Protein AF-A0A9E6RB33-F1 (afdb_monomer)

Sequence (161 aa):
MAAAIRRPCGAGKALCLTLNLHSVYIVCSLVEGAMSKYDPLGSFLRMQPASHVPMTFSDIEQIIGFSLPAVAKSARAWWSNNPSNNVMTKVWTAAGFRSEQVDMAGEKLVFRRQISDAPTPPSPAAGRPHPLFGCLKGTTTVAAGVDVATPADADWGQAAQ

pLDDT: mean 73.11, std 20.59, range [28.48, 94.88]

Radius of gyration: 29.13 Å; Cα contacts (8 Å, |Δi|>4): 117; chains: 1; bounding box: 39×56×96 Å

Mean predicted aligned error: 17.96 Å

Nearest PDB structures (foldseek):
  7nqa-assembly2_B  TM=4.255E-01  e=5.329E+00  Xenopus tropicalis

Solvent-accessible surface area (backbone atoms only — not comparable to full-atom values): 10851 Å² total; per-residue (Å²): 133,88,87,82,90,85,87,81,90,81,86,85,89,78,92,73,95,69,93,60,78,70,71,67,65,75,76,76,78,84,77,93,66,82,90,47,80,49,43,51,48,18,58,54,56,55,71,48,88,58,58,60,50,77,44,40,58,64,58,52,23,62,55,44,72,49,82,72,58,69,60,64,64,72,34,75,73,64,63,38,86,46,66,86,77,41,78,64,38,46,32,40,46,76,39,42,29,39,66,75,49,77,40,69,88,78,40,33,36,28,36,32,49,57,85,65,80,60,80,74,71,75,75,67,79,88,51,79,78,56,91,67,70,62,73,64,69,77,76,72,80,80,65,95,86,68,65,86,84,57,72,93,58,96,62,92,78,71,92,79,131

Structure (mmCIF, N/CA/C/O backbone):
data_AF-A0A9E6RB33-F1
#
_entry.id   AF-A0A9E6RB33-F1
#
loop_
_atom_site.group_PDB
_atom_site.id
_atom_site.type_symbol
_atom_site.label_atom_id
_atom_site.label_alt_id
_atom_site.label_comp_id
_atom_site.label_asym_id
_atom_site.label_entity_id
_atom_site.label_seq_id
_atom_site.pdbx_PDB_ins_code
_atom_site.Cartn_x
_atom_site.Cartn_y
_atom_site.Cartn_z
_atom_site.occupancy
_atom_site.B_iso_or_equiv
_atom_site.auth_seq_id
_atom_site.auth_comp_id
_atom_site.auth_asym_id
_atom_site.auth_atom_id
_atom_site.pdbx_PDB_model_num
ATOM 1 N N . MET A 1 1 ? 12.284 -29.729 42.557 1.00 35.66 1 MET A N 1
ATOM 2 C CA . MET A 1 1 ? 11.675 -31.076 42.665 1.00 35.66 1 MET A CA 1
ATOM 3 C C . MET A 1 1 ? 10.201 -30.832 42.995 1.00 35.66 1 MET A C 1
ATOM 5 O O . MET A 1 1 ? 9.958 -30.161 43.982 1.00 35.66 1 MET A O 1
ATOM 9 N N . ALA A 1 2 ? 9.250 -30.962 42.059 1.00 31.48 2 ALA A N 1
ATOM 10 C CA . ALA A 1 2 ? 8.583 -32.216 41.644 1.00 31.48 2 ALA A CA 1
ATOM 11 C C . ALA A 1 2 ? 7.928 -32.948 42.844 1.00 31.48 2 ALA A C 1
ATOM 13 O O . ALA A 1 2 ? 8.641 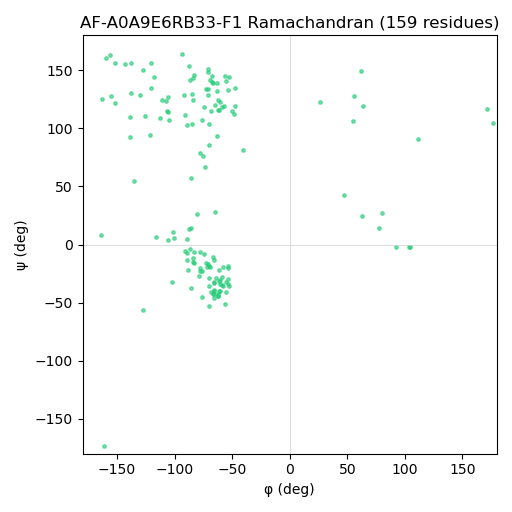-33.197 43.805 1.00 31.48 2 ALA A O 1
ATOM 14 N N . ALA A 1 3 ? 6.649 -33.357 42.885 1.00 33.03 3 ALA A N 1
ATOM 15 C CA . ALA A 1 3 ? 5.459 -33.187 42.015 1.00 33.03 3 ALA A CA 1
ATOM 16 C C . ALA A 1 3 ? 4.182 -33.523 42.876 1.00 33.03 3 ALA A C 1
ATOM 18 O O . ALA A 1 3 ? 4.345 -33.719 44.075 1.00 33.03 3 ALA A O 1
ATOM 19 N N . ALA A 1 4 ? 2.904 -33.624 42.456 1.00 34.38 4 ALA A N 1
ATOM 20 C CA . ALA A 1 4 ? 2.190 -33.526 41.170 1.00 34.38 4 ALA A CA 1
ATOM 21 C C . ALA A 1 4 ? 0.666 -33.239 41.380 1.00 34.38 4 ALA A C 1
ATOM 23 O O . ALA A 1 4 ? 0.119 -33.536 42.435 1.00 34.38 4 ALA A O 1
ATOM 24 N N . ILE A 1 5 ? -0.011 -32.735 40.333 1.00 40.88 5 ILE A N 1
ATOM 25 C CA . ILE A 1 5 ? -1.413 -32.977 39.887 1.00 40.88 5 ILE A CA 1
ATOM 26 C C . ILE A 1 5 ? -2.484 -33.416 40.924 1.00 40.88 5 ILE A C 1
ATOM 28 O O . ILE A 1 5 ? -2.472 -34.557 41.381 1.00 40.88 5 ILE A O 1
ATOM 32 N N . ARG A 1 6 ? -3.577 -32.633 41.043 1.00 35.06 6 ARG A N 1
ATOM 33 C CA . ARG A 1 6 ? -4.972 -33.153 41.009 1.00 35.06 6 ARG A CA 1
ATOM 34 C C . ARG A 1 6 ? -6.017 -32.058 40.743 1.00 35.06 6 ARG A C 1
ATOM 36 O O . ARG A 1 6 ? -6.098 -31.076 41.467 1.00 35.06 6 ARG A O 1
ATOM 43 N N . ARG A 1 7 ? -6.851 -32.265 39.714 1.00 43.81 7 ARG A N 1
ATOM 44 C CA . ARG A 1 7 ? -8.140 -31.571 39.530 1.00 43.81 7 ARG A CA 1
ATOM 45 C C . ARG A 1 7 ? -9.242 -32.342 40.268 1.00 43.81 7 ARG A C 1
ATOM 47 O O . ARG A 1 7 ? -9.172 -33.571 40.305 1.00 43.81 7 ARG A O 1
ATOM 54 N N . PRO A 1 8 ? -10.313 -31.658 40.686 1.00 39.91 8 PRO A N 1
ATOM 55 C CA . PRO A 1 8 ? -11.656 -32.220 40.604 1.00 39.91 8 PRO A CA 1
ATOM 56 C C . PRO A 1 8 ? -12.579 -31.348 39.735 1.00 39.91 8 PRO A C 1
ATOM 58 O O . PRO A 1 8 ? -12.616 -30.127 39.866 1.00 39.91 8 PRO A O 1
ATOM 61 N N . CYS A 1 9 ? -13.343 -31.988 38.849 1.00 35.81 9 CYS A N 1
ATOM 62 C CA . CYS A 1 9 ? -14.510 -31.379 38.208 1.00 35.81 9 CYS A CA 1
ATOM 63 C C . CYS A 1 9 ? -15.725 -31.510 39.140 1.00 35.81 9 CYS A C 1
ATOM 65 O O . CYS A 1 9 ? -15.877 -32.553 39.774 1.00 35.81 9 CYS A O 1
ATOM 67 N N . GLY A 1 10 ? -16.637 -30.533 39.156 1.00 32.91 10 GLY A N 1
ATOM 68 C CA . GLY A 1 10 ? -17.930 -30.723 39.819 1.00 32.91 10 GLY A CA 1
ATOM 69 C C . GLY A 1 10 ? -18.806 -29.476 39.946 1.00 32.91 10 GLY A C 1
ATOM 70 O O . GLY A 1 10 ? -18.470 -28.569 40.689 1.00 32.91 10 GLY A O 1
ATOM 71 N N . ALA A 1 11 ? -19.970 -29.527 39.289 1.00 35.47 11 ALA A N 1
ATOM 72 C CA . ALA A 1 11 ? -21.206 -28.791 39.584 1.00 35.47 11 ALA A CA 1
ATOM 73 C C . ALA A 1 11 ? -21.249 -27.242 39.496 1.00 35.47 11 ALA A C 1
ATOM 75 O O . ALA A 1 11 ? -20.753 -26.522 40.351 1.00 35.47 11 ALA A O 1
ATOM 76 N N . GLY A 1 12 ? -22.121 -26.757 38.601 1.00 36.47 12 GLY A N 1
ATOM 77 C CA . GLY A 1 12 ? -23.286 -26.006 39.093 1.00 36.47 12 GLY A CA 1
ATOM 78 C C . GLY A 1 12 ? -23.386 -24.499 38.817 1.00 36.47 12 GLY A C 1
ATOM 79 O O . GLY A 1 12 ? -23.097 -23.696 39.686 1.00 36.47 12 GLY A O 1
ATOM 80 N N . LYS A 1 13 ? -24.019 -24.160 37.684 1.00 41.25 13 LYS A N 1
ATOM 81 C CA . LYS A 1 13 ? -24.938 -23.011 37.496 1.00 41.25 13 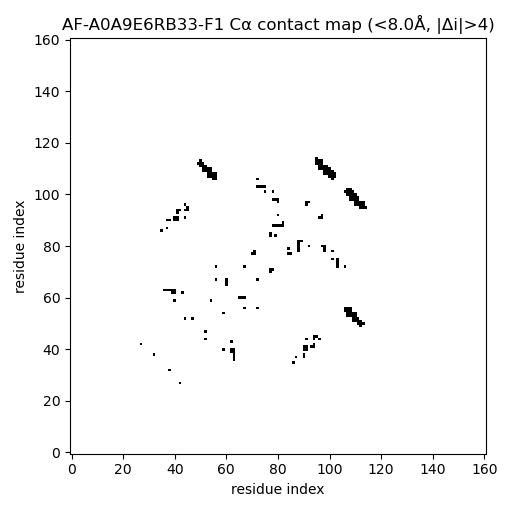LYS A CA 1
ATOM 82 C C . LYS A 1 13 ? -24.447 -21.589 37.849 1.00 41.25 13 LYS A C 1
ATOM 84 O O . LYS A 1 13 ? -24.580 -21.144 38.982 1.00 41.25 13 LYS A O 1
ATOM 89 N N . ALA A 1 14 ? -24.170 -20.793 36.815 1.00 34.22 14 ALA A N 1
ATOM 90 C CA . ALA A 1 14 ? -24.561 -19.378 36.778 1.00 34.22 14 ALA A CA 1
ATOM 91 C C . ALA A 1 14 ? -24.682 -18.895 35.323 1.00 34.22 14 ALA A C 1
ATOM 93 O O . ALA A 1 14 ? -23.736 -19.035 34.550 1.00 34.22 14 ALA A O 1
ATOM 94 N N . LEU A 1 15 ? -25.817 -18.289 34.952 1.00 45.91 15 LEU A N 1
ATOM 95 C CA . LEU A 1 15 ? -25.799 -17.307 33.866 1.00 45.91 15 LEU A CA 1
ATOM 96 C C . LEU A 1 15 ? -25.095 -16.061 34.405 1.00 45.91 15 LEU A C 1
ATOM 98 O O . LEU A 1 15 ? -25.508 -15.532 35.433 1.00 45.91 15 LEU A O 1
ATOM 102 N N . CYS A 1 16 ? -24.095 -15.555 33.691 1.00 28.48 16 CYS A N 1
ATOM 103 C CA . CYS A 1 16 ? -23.676 -14.167 33.837 1.00 28.48 16 CYS A CA 1
ATOM 104 C C . CYS A 1 16 ? -23.079 -13.682 32.515 1.00 28.48 16 CYS A C 1
ATOM 106 O O . CYS A 1 16 ? -22.124 -14.272 32.009 1.00 28.48 16 CYS A O 1
ATOM 108 N N . LEU A 1 17 ? -23.654 -12.622 31.939 1.00 46.44 17 LEU A N 1
ATOM 109 C CA . LEU A 1 17 ? -23.074 -11.969 30.772 1.00 46.44 17 LEU A CA 1
ATOM 110 C C . LEU A 1 17 ? -21.733 -11.347 31.167 1.00 46.44 17 LEU A C 1
ATOM 112 O O . LEU A 1 17 ? -21.692 -10.416 31.964 1.00 46.44 17 LEU A O 1
ATOM 116 N N . THR A 1 18 ? -20.654 -11.774 30.524 1.00 40.44 18 THR A N 1
ATOM 117 C CA . THR A 1 18 ? -19.494 -10.908 30.290 1.00 40.44 18 THR A CA 1
ATOM 118 C C . THR A 1 18 ? -18.991 -11.149 28.875 1.00 40.44 18 THR A C 1
ATOM 120 O O . THR A 1 18 ? -18.448 -12.207 28.560 1.00 40.44 18 THR A O 1
ATOM 123 N N . LEU A 1 19 ? -19.191 -10.153 28.008 1.00 50.94 19 LEU A N 1
ATOM 124 C CA . LEU A 1 19 ? -18.567 -10.074 26.688 1.00 50.94 19 LEU A CA 1
ATOM 125 C C . LEU A 1 19 ? -17.053 -9.968 26.890 1.00 50.94 19 LEU A C 1
ATOM 127 O O . LEU A 1 19 ? -16.512 -8.892 27.137 1.00 50.94 19 LEU A O 1
ATOM 131 N N . ASN A 1 20 ? -16.377 -11.113 26.874 1.00 40.91 20 ASN A N 1
ATOM 132 C CA . ASN A 1 20 ? -14.978 -11.199 27.252 1.00 40.91 20 ASN A CA 1
ATOM 133 C C . ASN A 1 20 ? -14.094 -10.961 26.017 1.00 40.91 20 ASN A C 1
ATOM 135 O O . ASN A 1 20 ? -13.939 -11.848 25.174 1.00 40.91 20 ASN A O 1
ATOM 139 N N . LEU A 1 21 ? -13.518 -9.755 25.917 1.00 49.94 21 LEU A N 1
ATOM 140 C CA . LEU A 1 21 ? -12.685 -9.293 24.790 1.00 49.94 21 LEU A CA 1
ATOM 141 C C . LEU A 1 21 ? -11.512 -10.235 24.444 1.00 49.94 21 LEU A C 1
ATOM 143 O O . LEU A 1 21 ? -10.990 -10.191 23.332 1.00 49.94 21 LEU A O 1
ATOM 147 N N . HIS A 1 22 ? -11.125 -11.126 25.356 1.00 44.69 22 HIS A N 1
ATOM 148 C CA . HIS A 1 22 ? -10.070 -12.114 25.142 1.00 44.69 22 HIS A CA 1
ATOM 149 C C . HIS A 1 22 ? -10.434 -13.221 24.135 1.00 44.69 22 HIS A C 1
ATOM 151 O O . HIS A 1 22 ? -9.531 -13.845 23.583 1.00 44.69 22 HIS A O 1
ATOM 157 N N . SER A 1 23 ? -11.718 -13.460 23.834 1.00 42.78 23 SER A N 1
ATOM 158 C CA . SER A 1 23 ? -12.099 -14.545 22.909 1.00 42.78 23 SER A CA 1
ATOM 159 C C . SER A 1 23 ? -11.776 -14.253 21.436 1.00 42.78 23 SER A C 1
ATOM 161 O O . SER A 1 23 ? -11.756 -15.182 20.631 1.00 42.78 23 SER A O 1
ATOM 163 N N . VAL A 1 24 ? -11.509 -12.993 21.074 1.00 45.19 24 VAL A N 1
ATOM 164 C CA . VAL A 1 24 ? -11.131 -12.602 19.701 1.00 45.19 24 VAL A CA 1
ATOM 165 C C . VAL A 1 24 ? -9.654 -12.920 19.416 1.00 45.19 24 VAL A C 1
ATOM 167 O O . VAL A 1 24 ? -9.291 -13.216 18.281 1.00 45.19 24 VAL A O 1
ATOM 170 N N . TYR A 1 25 ? -8.802 -12.952 20.447 1.00 46.09 25 TYR A N 1
ATOM 171 C CA . TYR A 1 25 ? -7.354 -13.151 20.295 1.00 46.09 25 TYR A CA 1
ATOM 172 C C . TYR A 1 25 ? -6.940 -14.567 19.856 1.00 46.09 25 TYR A C 1
ATOM 174 O O . TYR A 1 25 ? -5.834 -14.745 19.353 1.00 46.09 25 TYR A O 1
ATOM 182 N N . ILE A 1 26 ? -7.807 -15.575 20.006 1.00 43.53 26 ILE A N 1
ATOM 183 C CA . ILE A 1 26 ? -7.457 -16.990 19.770 1.00 43.53 26 ILE A CA 1
ATOM 184 C C . ILE A 1 26 ? -7.571 -17.406 18.287 1.00 43.53 26 ILE A C 1
ATOM 186 O O . ILE A 1 26 ? -6.999 -18.415 17.885 1.00 43.53 26 ILE A O 1
ATOM 190 N N . VAL A 1 27 ? -8.228 -16.613 17.431 1.00 45.34 27 VAL A N 1
ATOM 191 C CA . VAL A 1 27 ? -8.351 -16.915 15.984 1.00 45.34 27 VAL A CA 1
ATOM 192 C C . VAL A 1 27 ? -7.106 -16.463 15.183 1.00 45.34 27 VAL A C 1
ATOM 194 O O . VAL A 1 27 ? -6.962 -16.778 14.005 1.00 45.34 27 VAL A O 1
ATOM 197 N N . CYS A 1 28 ? -6.161 -15.756 15.811 1.00 42.38 28 CYS A N 1
ATOM 198 C CA . CYS A 1 28 ? -5.092 -15.002 15.141 1.00 42.38 28 CYS A CA 1
ATOM 199 C C . CYS A 1 28 ? -3.818 -15.812 14.768 1.00 42.38 28 CYS A C 1
ATOM 201 O O . CYS A 1 28 ? -2.783 -15.219 14.473 1.00 42.38 28 CYS A O 1
ATOM 203 N N . SER A 1 29 ? -3.835 -17.153 14.799 1.00 47.38 29 SER A N 1
ATOM 204 C CA . SER A 1 29 ? -2.585 -17.947 14.890 1.00 47.38 29 SER A CA 1
ATOM 205 C C . SER A 1 29 ? -2.218 -18.875 13.718 1.00 47.38 29 SER A C 1
ATOM 207 O O . SER A 1 29 ? -1.247 -19.608 13.858 1.00 47.38 29 SER A O 1
ATOM 209 N N . LEU A 1 30 ? -2.929 -18.887 12.579 1.00 47.50 30 LEU A N 1
ATOM 210 C CA . LEU A 1 30 ? -2.667 -19.868 11.498 1.00 47.50 30 LEU A CA 1
ATOM 211 C C . LEU A 1 30 ? -2.629 -19.296 10.065 1.00 47.50 30 LEU A C 1
ATOM 213 O O . LEU A 1 30 ? -3.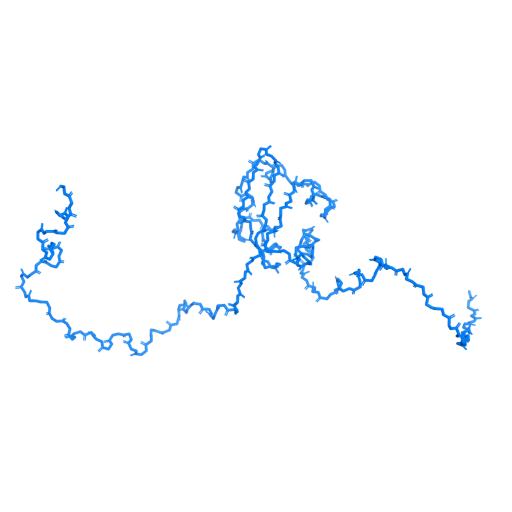288 -19.805 9.163 1.00 47.50 30 LEU A O 1
ATOM 217 N N . VAL A 1 31 ? -1.787 -18.282 9.831 1.00 45.47 31 VAL A N 1
ATOM 218 C CA . VAL A 1 31 ? -1.148 -18.067 8.513 1.00 45.47 31 VAL A CA 1
ATOM 219 C C . VAL A 1 31 ? 0.315 -17.677 8.736 1.00 45.47 31 VAL A C 1
ATOM 221 O O . VAL A 1 31 ? 0.635 -16.498 8.892 1.00 45.47 31 VAL A O 1
ATOM 224 N N . GLU A 1 32 ? 1.202 -18.673 8.737 1.00 51.56 32 GLU A N 1
ATOM 225 C CA . GLU A 1 32 ? 2.657 -18.485 8.759 1.00 51.56 32 GLU A CA 1
ATOM 226 C C . GLU A 1 32 ? 3.138 -17.918 7.409 1.00 51.56 32 GLU A C 1
ATOM 228 O O . GLU A 1 32 ? 3.523 -18.639 6.490 1.00 51.56 32 GLU A O 1
ATOM 233 N N . GLY A 1 33 ? 3.081 -16.591 7.275 1.00 47.84 33 GLY A N 1
ATOM 234 C CA . GLY A 1 33 ? 3.848 -15.847 6.276 1.00 47.84 33 GLY A CA 1
ATOM 235 C C . GLY A 1 33 ? 5.260 -15.578 6.801 1.00 47.84 33 GLY A C 1
ATOM 236 O O . GLY A 1 33 ? 5.435 -15.353 7.994 1.00 47.84 33 GLY A O 1
ATOM 237 N N . ALA A 1 34 ? 6.269 -15.633 5.930 1.00 48.94 34 ALA A N 1
ATOM 238 C CA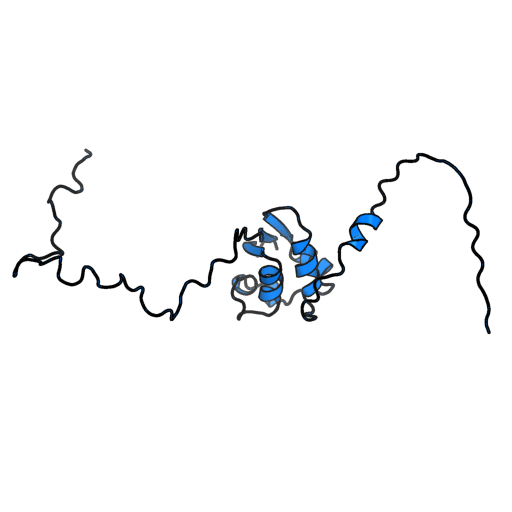 . ALA A 1 34 ? 7.672 -15.524 6.330 1.00 48.94 34 ALA A CA 1
ATOM 239 C C . ALA A 1 34 ? 7.990 -14.197 7.048 1.00 48.94 34 ALA A C 1
ATOM 241 O O . ALA A 1 34 ? 7.917 -13.146 6.415 1.00 48.94 34 ALA A O 1
ATOM 242 N N . MET A 1 35 ? 8.422 -14.313 8.315 1.00 57.81 35 MET A N 1
ATOM 243 C CA . MET A 1 35 ? 8.684 -13.257 9.312 1.00 57.81 35 MET A CA 1
ATOM 244 C C . MET A 1 35 ? 9.380 -11.996 8.763 1.00 57.81 35 MET A C 1
ATOM 246 O O . MET A 1 35 ? 10.587 -11.786 8.919 1.00 57.81 35 MET A O 1
ATOM 250 N N . SER A 1 36 ? 8.595 -11.112 8.162 1.00 74.81 36 SER A N 1
ATOM 251 C CA . SER A 1 36 ? 8.955 -9.739 7.845 1.00 74.81 36 SER A CA 1
ATOM 252 C C . SER A 1 36 ? 8.646 -8.875 9.057 1.00 74.81 36 SER A C 1
ATOM 254 O O . SER A 1 36 ? 7.594 -9.007 9.679 1.00 74.81 36 SER A O 1
ATOM 256 N N . LYS A 1 37 ? 9.498 -7.887 9.350 1.00 84.88 37 LYS A N 1
ATOM 257 C CA . LYS A 1 37 ? 9.228 -6.905 10.418 1.00 84.88 37 LYS A CA 1
ATOM 258 C C . LYS A 1 37 ? 7.870 -6.194 10.272 1.00 84.88 37 LYS A C 1
ATOM 260 O O . LYS A 1 37 ? 7.351 -5.653 11.234 1.00 84.88 37 LYS A O 1
ATOM 265 N N . TYR A 1 38 ? 7.292 -6.190 9.071 1.00 90.19 38 TYR A N 1
ATOM 266 C CA . TYR A 1 38 ? 6.008 -5.562 8.774 1.00 90.19 38 TYR A CA 1
ATOM 267 C C . TYR A 1 38 ? 4.788 -6.491 8.928 1.00 90.19 38 TYR A C 1
ATOM 269 O O . TYR A 1 38 ? 3.665 -6.003 8.819 1.00 90.19 38 TYR A O 1
ATOM 277 N N . ASP A 1 39 ? 4.962 -7.789 9.196 1.00 88.69 39 ASP A N 1
ATOM 278 C CA . ASP A 1 39 ? 3.861 -8.769 9.246 1.00 88.69 39 ASP A CA 1
ATOM 279 C C . ASP A 1 39 ? 2.701 -8.447 10.206 1.00 88.69 39 ASP A C 1
ATOM 281 O O . ASP A 1 39 ? 1.561 -8.752 9.835 1.00 88.69 39 ASP A O 1
ATOM 285 N N . PRO A 1 40 ? 2.899 -7.779 11.367 1.00 91.25 40 PRO A N 1
ATOM 286 C CA . PRO A 1 40 ? 1.786 -7.332 12.207 1.00 91.25 40 PRO A CA 1
ATOM 287 C C . PRO A 1 40 ? 0.736 -6.506 11.449 1.00 91.25 40 PRO A C 1
ATOM 289 O O . PRO A 1 40 ? -0.461 -6.680 11.678 1.00 91.25 40 PRO A O 1
ATOM 292 N N . LEU A 1 41 ? 1.156 -5.681 10.478 1.00 91.75 41 LEU A N 1
ATOM 293 C CA . LEU A 1 41 ? 0.242 -4.923 9.616 1.00 91.75 41 LEU A CA 1
ATOM 294 C C . LEU A 1 41 ? -0.583 -5.845 8.708 1.00 91.75 41 LEU A C 1
ATOM 296 O O . LEU A 1 41 ? -1.772 -5.613 8.509 1.00 91.75 41 LEU A O 1
ATOM 300 N N . GLY A 1 42 ? 0.026 -6.904 8.172 1.00 91.00 42 GLY A N 1
ATOM 301 C CA . GLY A 1 42 ? -0.664 -7.881 7.327 1.00 91.00 42 GLY A CA 1
ATOM 302 C C . GLY A 1 42 ? -1.721 -8.652 8.108 1.00 91.00 42 GLY A C 1
ATOM 303 O O . GLY A 1 42 ? -2.860 -8.771 7.654 1.00 91.00 42 GLY A O 1
ATOM 304 N N . SER A 1 43 ? -1.373 -9.116 9.309 1.00 90.44 43 SER A N 1
ATOM 305 C CA . SER A 1 43 ? -2.315 -9.780 10.217 1.00 90.44 43 SER A CA 1
ATOM 306 C C . SER A 1 43 ? -3.449 -8.847 10.649 1.00 90.44 43 SER A C 1
ATOM 308 O O . SER A 1 43 ? -4.612 -9.243 10.575 1.00 90.44 43 SER A O 1
ATOM 310 N N . PHE A 1 44 ? -3.144 -7.592 11.002 1.00 92.12 44 PHE A N 1
ATOM 311 C CA . PHE A 1 44 ? -4.156 -6.575 11.304 1.00 92.12 44 PHE A CA 1
ATOM 312 C C . PHE A 1 44 ? -5.134 -6.378 10.139 1.00 92.12 44 PHE A C 1
ATOM 314 O O . PHE A 1 44 ? -6.344 -6.471 10.341 1.00 92.12 44 PHE A O 1
ATOM 321 N N . LEU A 1 45 ? -4.628 -6.164 8.919 1.00 91.50 45 LEU A N 1
ATOM 322 C CA . LEU A 1 45 ? -5.462 -5.938 7.735 1.00 91.50 45 LEU A CA 1
ATOM 323 C C . LEU A 1 45 ? -6.356 -7.145 7.416 1.00 91.50 45 LEU A C 1
ATOM 325 O O . LEU A 1 45 ? -7.544 -6.960 7.155 1.00 91.50 45 LEU A O 1
ATOM 329 N N . ARG A 1 46 ? -5.840 -8.382 7.502 1.00 89.81 46 ARG A N 1
ATOM 330 C CA . ARG A 1 46 ? -6.650 -9.599 7.280 1.00 89.81 46 ARG A CA 1
ATOM 331 C C . ARG A 1 46 ? -7.882 -9.649 8.188 1.00 89.81 46 ARG A C 1
ATOM 333 O O . ARG A 1 46 ? -8.952 -10.011 7.699 1.00 89.81 46 ARG A O 1
ATOM 340 N N . MET A 1 47 ? -7.737 -9.250 9.456 1.00 90.06 47 MET A N 1
ATOM 341 C CA . MET A 1 47 ? -8.821 -9.230 10.448 1.00 90.06 47 MET A CA 1
ATOM 342 C C . MET A 1 47 ? -9.875 -8.135 10.212 1.00 90.06 47 MET A C 1
ATOM 344 O O . MET A 1 47 ? -10.960 -8.229 10.781 1.00 90.06 47 MET A O 1
ATOM 348 N N . GLN A 1 48 ? -9.604 -7.109 9.397 1.00 91.12 48 GLN A N 1
ATOM 349 C CA . GLN A 1 48 ? -10.553 -6.008 9.199 1.00 91.12 48 GLN A CA 1
ATOM 350 C C . GLN A 1 48 ? -11.744 -6.430 8.323 1.00 91.12 48 GLN A C 1
ATOM 352 O O . GLN A 1 48 ? -11.543 -6.734 7.145 1.00 91.12 48 GLN A O 1
ATOM 357 N N . PRO A 1 49 ? -12.998 -6.398 8.817 1.00 87.62 49 PRO A N 1
ATOM 358 C CA . PRO A 1 49 ? -14.164 -6.781 8.015 1.00 87.62 49 PRO A CA 1
ATOM 359 C C . PRO A 1 49 ? -14.500 -5.750 6.925 1.00 87.62 49 PRO A C 1
ATOM 361 O O . PRO A 1 49 ? -15.196 -6.067 5.964 1.00 87.62 49 PRO A O 1
ATOM 364 N N . ALA A 1 50 ? -14.013 -4.514 7.059 1.00 90.06 50 ALA A N 1
ATOM 365 C CA . ALA A 1 50 ? -14.294 -3.431 6.129 1.00 90.06 50 ALA A CA 1
ATOM 366 C C . ALA A 1 50 ? -13.596 -3.618 4.769 1.00 90.06 50 ALA A C 1
ATOM 368 O O . ALA A 1 50 ? -12.476 -4.126 4.668 1.00 90.06 50 ALA A O 1
ATOM 369 N N . SER A 1 51 ? -14.243 -3.131 3.706 1.00 90.50 51 SER A N 1
ATOM 370 C CA . SER A 1 51 ? -13.645 -3.063 2.368 1.00 90.50 51 SER A CA 1
ATOM 371 C C . SER A 1 51 ? -12.675 -1.888 2.205 1.00 90.50 51 SER A C 1
ATOM 373 O O . SER A 1 51 ? -11.847 -1.913 1.300 1.00 90.50 51 SER A O 1
ATOM 375 N N . HIS A 1 52 ? -12.772 -0.870 3.063 1.00 93.88 52 HIS A N 1
ATOM 3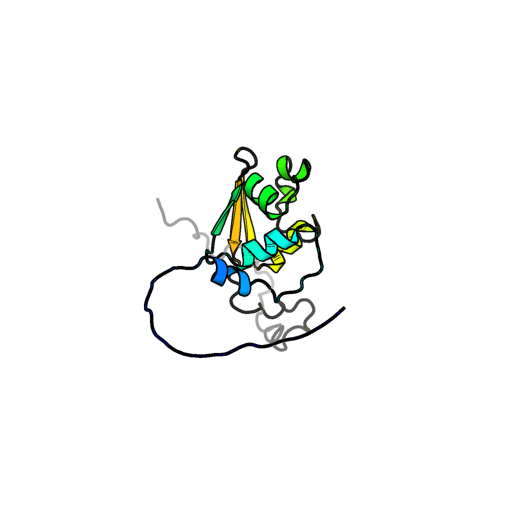76 C CA . HIS A 1 52 ? -11.857 0.266 3.136 1.00 93.88 52 HIS A CA 1
ATOM 377 C C . HIS A 1 52 ? -11.429 0.448 4.592 1.00 93.88 52 HIS A C 1
ATOM 379 O O . HIS A 1 52 ? -12.277 0.513 5.481 1.00 93.88 52 HIS A O 1
ATOM 385 N N . VAL A 1 53 ? -10.123 0.522 4.825 1.00 94.12 53 VAL A N 1
ATOM 386 C CA . VAL A 1 53 ? -9.507 0.667 6.145 1.00 94.12 53 VAL A CA 1
ATOM 387 C C . VAL A 1 53 ? -8.683 1.959 6.117 1.00 94.12 53 VAL A C 1
ATOM 389 O O . VAL A 1 53 ? -7.556 1.947 5.614 1.00 94.12 53 VAL A O 1
ATOM 392 N N . PRO A 1 54 ? -9.253 3.096 6.561 1.00 94.19 54 PRO A N 1
ATOM 393 C CA . PRO A 1 54 ? -8.501 4.327 6.759 1.00 94.19 54 PRO A CA 1
ATOM 394 C C . PRO A 1 54 ? -7.612 4.194 8.002 1.00 94.19 54 PRO A C 1
ATOM 396 O O . PRO A 1 54 ? -8.064 3.736 9.049 1.00 94.19 54 PRO A O 1
ATOM 399 N N . MET A 1 55 ? -6.351 4.592 7.877 1.00 93.50 55 MET A N 1
ATOM 400 C CA . MET A 1 55 ? -5.331 4.542 8.926 1.00 93.50 55 MET A CA 1
ATOM 401 C C . MET A 1 55 ? -4.428 5.772 8.826 1.00 93.50 55 MET A C 1
ATOM 403 O O . MET A 1 55 ? -4.266 6.346 7.746 1.00 93.50 55 MET A O 1
ATOM 407 N N . THR A 1 56 ? -3.802 6.162 9.928 1.00 94.88 56 THR A N 1
ATOM 408 C CA . THR A 1 56 ? -2.698 7.129 9.935 1.00 94.88 56 THR A CA 1
ATOM 409 C C . THR A 1 56 ? -1.344 6.423 9.876 1.00 94.88 56 THR A C 1
ATOM 411 O O . THR A 1 56 ? -1.231 5.224 10.146 1.00 94.88 56 THR A O 1
ATOM 414 N N . PHE A 1 57 ? -0.281 7.163 9.555 1.00 93.00 57 PHE A N 1
ATOM 415 C CA . PHE A 1 57 ? 1.083 6.638 9.661 1.00 93.00 57 PHE A CA 1
ATOM 416 C C . PHE A 1 57 ? 1.426 6.244 11.108 1.00 93.00 57 PHE A C 1
ATOM 418 O O . PHE A 1 57 ? 2.087 5.228 11.306 1.00 93.00 57 PHE A O 1
ATOM 425 N N . SER A 1 58 ? 0.912 6.966 12.111 1.00 92.56 58 SER A N 1
ATOM 426 C CA . SER A 1 58 ? 1.091 6.625 13.529 1.00 92.56 58 SER A CA 1
ATOM 427 C C . SER A 1 58 ? 0.404 5.314 13.927 1.00 92.56 58 SER A C 1
ATOM 429 O O . SER A 1 58 ? 1.008 4.526 14.651 1.00 92.56 58 SER A O 1
ATOM 431 N N . ASP A 1 59 ? -0.801 5.026 13.421 1.00 92.62 59 ASP A N 1
ATOM 432 C CA . ASP A 1 59 ? -1.473 3.735 13.672 1.00 92.62 59 ASP A CA 1
ATOM 433 C C . ASP A 1 59 ? -0.636 2.570 13.121 1.00 92.62 59 ASP A C 1
ATOM 435 O O . ASP A 1 59 ? -0.483 1.526 13.756 1.00 92.62 59 ASP A O 1
ATOM 439 N N . ILE A 1 60 ? -0.039 2.765 11.941 1.00 92.12 60 ILE A N 1
ATOM 440 C CA . ILE A 1 60 ? 0.842 1.777 11.311 1.00 92.12 60 ILE A CA 1
ATOM 441 C C . ILE A 1 60 ? 2.125 1.586 12.138 1.00 92.12 60 ILE A C 1
ATOM 443 O O . ILE A 1 60 ? 2.530 0.444 12.347 1.00 92.12 60 ILE A O 1
ATOM 447 N N . GLU A 1 61 ? 2.733 2.666 12.643 1.00 93.44 61 GLU A N 1
ATOM 448 C CA . GLU A 1 61 ? 3.900 2.619 13.545 1.00 93.44 61 GLU A CA 1
ATOM 449 C C . GLU A 1 61 ? 3.593 1.870 14.854 1.00 93.44 61 GLU A C 1
ATOM 451 O O . GLU A 1 61 ? 4.411 1.065 15.305 1.00 93.44 61 GLU A O 1
ATOM 456 N N . GLN A 1 62 ? 2.400 2.066 15.427 1.00 92.56 62 GLN A N 1
ATOM 457 C CA . GLN A 1 62 ? 1.941 1.335 16.615 1.00 92.56 62 GLN A CA 1
ATOM 458 C C . GLN A 1 62 ? 1.749 -0.163 16.343 1.00 92.56 62 GLN A C 1
ATOM 460 O O . GLN A 1 62 ? 2.159 -0.986 17.159 1.00 92.56 62 GLN A O 1
ATOM 465 N N . ILE A 1 63 ? 1.166 -0.529 15.196 1.00 90.69 63 ILE A N 1
ATOM 466 C CA . ILE A 1 63 ? 0.916 -1.934 14.834 1.00 90.69 63 ILE A CA 1
ATOM 467 C C . ILE A 1 63 ? 2.221 -2.692 14.563 1.00 90.69 63 ILE A C 1
ATOM 469 O O . ILE A 1 63 ? 2.348 -3.845 14.972 1.00 90.69 63 ILE A O 1
ATOM 473 N N . ILE A 1 64 ? 3.193 -2.073 13.882 1.00 90.19 64 ILE A N 1
ATOM 474 C CA . ILE A 1 64 ? 4.483 -2.720 13.576 1.00 90.19 64 ILE A CA 1
ATOM 475 C C . ILE A 1 64 ? 5.495 -2.626 14.731 1.00 90.19 64 ILE A C 1
ATOM 477 O O . ILE A 1 64 ? 6.475 -3.367 14.736 1.00 90.19 64 ILE A O 1
ATOM 481 N N . GLY A 1 65 ? 5.269 -1.740 15.707 1.00 89.44 65 GLY A N 1
ATOM 482 C CA . GLY A 1 65 ? 6.119 -1.573 16.891 1.00 89.44 65 GLY A CA 1
ATOM 483 C C . GLY A 1 65 ? 7.418 -0.790 16.656 1.00 89.44 65 GLY A C 1
ATOM 484 O O . GLY A 1 65 ? 8.313 -0.830 17.498 1.00 89.44 65 GLY A O 1
ATOM 485 N N . PHE A 1 66 ? 7.554 -0.092 15.524 1.00 90.00 66 PHE A N 1
ATOM 486 C CA . PHE A 1 66 ? 8.709 0.757 15.207 1.00 90.00 66 PHE A CA 1
ATOM 487 C C . PHE A 1 66 ? 8.327 1.908 14.270 1.00 90.00 66 PHE A C 1
ATOM 489 O O . PHE A 1 66 ? 7.371 1.816 13.502 1.00 90.00 66 PHE A O 1
ATOM 496 N N . SER A 1 67 ? 9.111 2.988 14.297 1.00 91.38 67 SER A N 1
ATOM 497 C CA . SER A 1 67 ? 8.90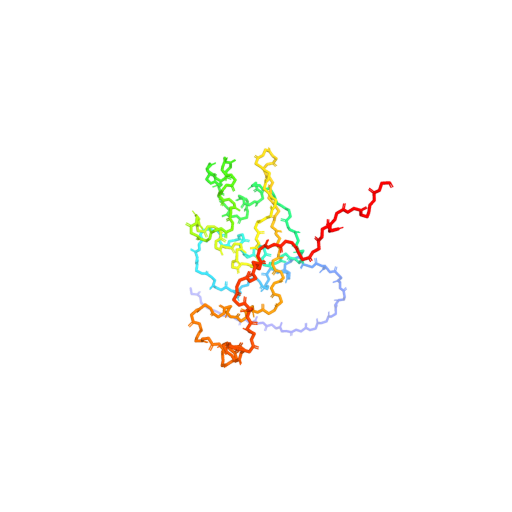0 4.146 13.424 1.00 91.38 67 SER A CA 1
ATOM 498 C C . SER A 1 67 ? 9.133 3.818 11.948 1.00 91.38 67 SER A C 1
ATOM 500 O O . SER A 1 67 ? 10.093 3.135 11.575 1.00 91.38 67 SER A O 1
ATOM 502 N N . LEU A 1 68 ? 8.272 4.350 11.086 1.00 89.81 68 LEU A N 1
ATOM 503 C CA . LEU A 1 68 ? 8.384 4.212 9.643 1.00 89.81 68 LEU A CA 1
ATOM 504 C C . LEU A 1 68 ? 9.626 4.965 9.131 1.00 89.81 68 LEU A C 1
ATOM 506 O O . LEU A 1 68 ? 9.962 6.030 9.652 1.00 89.81 68 LEU A O 1
ATOM 510 N N . PRO A 1 69 ? 10.313 4.455 8.088 1.00 89.25 69 PRO A N 1
ATOM 511 C CA . PRO A 1 69 ? 11.428 5.170 7.473 1.00 89.25 69 PRO A CA 1
ATOM 512 C C . PRO A 1 69 ? 11.001 6.566 7.006 1.00 89.25 69 PRO A C 1
ATOM 514 O O . PRO A 1 69 ? 9.903 6.720 6.478 1.00 89.25 69 PRO A O 1
ATOM 517 N N . ALA A 1 70 ? 11.888 7.562 7.087 1.00 89.19 70 ALA A N 1
ATOM 518 C CA . ALA A 1 70 ? 11.587 8.926 6.631 1.00 89.19 70 ALA A CA 1
ATOM 519 C C . ALA A 1 70 ? 11.078 8.976 5.172 1.00 89.19 70 ALA A C 1
ATOM 521 O O . ALA A 1 70 ? 10.184 9.753 4.854 1.00 89.19 70 ALA A O 1
ATOM 522 N N . VAL A 1 71 ? 11.571 8.078 4.308 1.00 87.94 71 VAL A N 1
ATOM 523 C CA . VAL A 1 71 ? 11.118 7.916 2.912 1.00 87.94 71 VAL A CA 1
ATOM 524 C C . VAL A 1 71 ? 9.635 7.525 2.814 1.00 87.94 71 VAL A C 1
ATOM 526 O O . VAL A 1 71 ? 8.959 7.943 1.882 1.00 87.94 71 VAL A O 1
ATOM 529 N N . ALA A 1 72 ? 9.092 6.784 3.784 1.00 87.44 72 ALA A N 1
ATOM 530 C CA . ALA A 1 72 ? 7.665 6.462 3.838 1.00 87.44 72 ALA A CA 1
ATOM 531 C C . ALA A 1 72 ? 6.797 7.686 4.179 1.00 87.44 72 ALA A C 1
ATOM 533 O O . ALA A 1 72 ? 5.651 7.759 3.742 1.00 87.44 72 ALA A O 1
ATOM 534 N N . LYS A 1 73 ? 7.347 8.654 4.927 1.00 87.81 73 LYS A N 1
ATOM 535 C CA . LYS A 1 73 ? 6.665 9.907 5.292 1.00 87.81 73 LYS A CA 1
ATOM 536 C C . LYS A 1 73 ? 6.855 11.018 4.250 1.00 87.81 73 LYS A C 1
ATOM 538 O O . LYS A 1 73 ? 6.025 11.913 4.172 1.00 87.81 73 LYS A O 1
ATOM 543 N N . SER A 1 74 ? 7.892 10.952 3.408 1.00 87.94 74 SER A N 1
ATOM 544 C CA . SER A 1 74 ? 8.157 11.960 2.365 1.00 87.94 74 SER A CA 1
ATOM 545 C C . SER A 1 74 ? 7.752 11.547 0.945 1.00 87.94 74 SER A C 1
ATOM 547 O O . SER A 1 74 ? 7.348 12.401 0.157 1.00 87.94 74 SER A O 1
ATOM 549 N N . ALA A 1 75 ? 7.818 10.260 0.588 1.00 89.38 75 ALA A N 1
ATOM 550 C CA . ALA A 1 75 ? 7.587 9.795 -0.779 1.00 89.38 75 ALA A CA 1
ATOM 551 C C . ALA A 1 75 ? 6.312 8.948 -0.901 1.00 89.38 75 ALA A C 1
ATOM 553 O O . ALA A 1 75 ? 6.291 7.770 -0.542 1.00 89.38 75 ALA A O 1
ATOM 554 N N . ARG A 1 76 ? 5.270 9.494 -1.548 1.00 89.75 76 ARG A N 1
ATOM 555 C CA . ARG A 1 76 ? 4.033 8.751 -1.884 1.00 89.75 76 ARG A CA 1
ATOM 556 C C . ARG A 1 76 ? 4.299 7.450 -2.653 1.00 89.75 76 ARG A C 1
ATOM 558 O O . ARG A 1 76 ? 3.554 6.486 -2.502 1.00 89.75 76 ARG A O 1
ATOM 565 N N . ALA A 1 77 ? 5.378 7.401 -3.436 1.00 89.06 77 ALA A N 1
ATOM 566 C CA . ALA A 1 77 ? 5.815 6.201 -4.145 1.00 89.06 77 ALA A CA 1
ATOM 567 C C . ALA A 1 77 ? 6.118 5.014 -3.210 1.00 89.06 77 ALA A C 1
ATOM 569 O O . ALA A 1 77 ? 5.932 3.871 -3.624 1.00 89.06 77 ALA A O 1
ATOM 570 N N . TRP A 1 78 ? 6.516 5.245 -1.950 1.00 91.12 78 TRP A N 1
ATOM 571 C CA . TRP A 1 78 ? 6.704 4.185 -0.948 1.00 91.12 78 TRP A CA 1
ATOM 572 C C . TRP A 1 78 ? 5.419 3.378 -0.709 1.00 91.12 78 TRP A C 1
ATOM 574 O O . TRP A 1 78 ? 5.463 2.161 -0.553 1.00 91.12 78 TRP A O 1
ATOM 584 N N . TRP A 1 79 ? 4.265 4.038 -0.770 1.00 92.38 79 TRP A N 1
ATOM 585 C CA . TRP A 1 79 ? 2.949 3.422 -0.613 1.00 92.38 79 TRP A CA 1
ATOM 586 C C . TRP A 1 79 ? 2.370 2.881 -1.927 1.00 92.38 79 TRP A C 1
ATOM 588 O O . TRP A 1 79 ? 1.179 2.597 -1.993 1.00 92.38 79 TRP A O 1
ATOM 598 N N . SER A 1 80 ? 3.163 2.752 -2.995 1.00 90.94 80 SER A N 1
ATOM 599 C CA . SER A 1 80 ? 2.698 2.164 -4.259 1.00 90.94 80 SER A CA 1
ATOM 600 C C . SER A 1 80 ? 2.478 0.652 -4.148 1.00 90.94 80 SER A C 1
ATOM 602 O O . SER A 1 80 ? 3.166 -0.038 -3.406 1.00 90.94 80 SER A O 1
ATOM 604 N N . ASN A 1 81 ? 1.557 0.109 -4.947 1.00 90.25 81 ASN A N 1
ATOM 605 C CA . ASN A 1 81 ? 1.273 -1.332 -5.004 1.00 90.25 81 ASN A CA 1
ATOM 606 C C . ASN A 1 81 ? 2.275 -2.121 -5.880 1.00 90.25 81 ASN A C 1
ATOM 608 O O . ASN A 1 81 ? 1.925 -3.152 -6.449 1.00 90.25 81 ASN A O 1
ATOM 612 N N . ASN A 1 82 ? 3.512 -1.632 -6.034 1.00 87.06 82 ASN A N 1
ATOM 613 C CA . ASN A 1 82 ? 4.563 -2.321 -6.784 1.00 87.06 82 ASN A CA 1
ATOM 614 C C . ASN A 1 82 ? 5.383 -3.225 -5.834 1.00 87.06 82 ASN A C 1
ATOM 616 O O . ASN A 1 82 ? 6.142 -2.701 -5.016 1.00 87.06 82 ASN A O 1
ATOM 620 N N . PRO A 1 83 ? 5.304 -4.567 -5.940 1.00 80.25 83 PRO A N 1
ATOM 621 C CA . PRO A 1 83 ? 5.977 -5.487 -5.015 1.00 80.25 83 PRO A CA 1
ATOM 622 C C . PRO A 1 83 ? 7.514 -5.456 -5.095 1.00 80.25 83 PRO A C 1
ATOM 624 O O . PRO A 1 83 ? 8.172 -6.034 -4.226 1.00 80.25 83 PRO A O 1
ATOM 627 N N . SER A 1 84 ? 8.087 -4.800 -6.110 1.00 83.69 84 SER A N 1
ATOM 628 C CA . SER A 1 84 ? 9.533 -4.588 -6.261 1.00 83.69 84 SER A CA 1
ATOM 629 C C . SER A 1 84 ? 10.035 -3.306 -5.586 1.00 83.69 84 SER A C 1
ATOM 631 O O . SER A 1 84 ? 11.241 -3.139 -5.437 1.00 83.69 84 SER A O 1
ATOM 633 N N . ASN A 1 85 ? 9.141 -2.396 -5.183 1.00 83.94 85 ASN A N 1
ATOM 634 C CA . ASN A 1 85 ? 9.505 -1.094 -4.617 1.00 83.94 85 ASN A CA 1
ATOM 635 C C . ASN A 1 85 ? 9.982 -1.196 -3.158 1.00 83.94 85 ASN A C 1
ATOM 637 O O . ASN A 1 85 ? 10.995 -0.612 -2.785 1.00 83.94 85 ASN A O 1
ATOM 641 N N . ASN A 1 86 ? 9.270 -1.957 -2.322 1.00 85.12 86 ASN A N 1
ATOM 642 C CA . ASN A 1 86 ? 9.714 -2.281 -0.967 1.00 85.12 86 ASN A CA 1
ATOM 643 C C . ASN A 1 86 ? 9.076 -3.579 -0.446 1.00 85.12 86 ASN A C 1
ATOM 645 O O . ASN A 1 86 ? 8.061 -4.059 -0.951 1.00 85.12 86 ASN A O 1
ATOM 649 N N . VAL A 1 87 ? 9.669 -4.131 0.616 1.00 87.38 87 VAL A N 1
ATOM 650 C CA . VAL A 1 87 ? 9.213 -5.376 1.261 1.00 87.38 87 VAL A CA 1
ATOM 651 C C . VAL A 1 87 ? 7.828 -5.221 1.905 1.00 87.38 87 VAL A C 1
ATOM 653 O O . VAL A 1 87 ? 7.049 -6.169 1.915 1.00 87.38 87 VAL A O 1
ATOM 656 N N . MET A 1 88 ? 7.493 -4.025 2.400 1.00 88.69 88 MET A N 1
ATOM 657 C CA . MET A 1 88 ? 6.224 -3.740 3.078 1.00 88.69 88 MET A CA 1
ATOM 658 C C . MET A 1 88 ? 5.019 -3.868 2.134 1.00 88.69 88 MET A C 1
ATOM 660 O O . MET A 1 88 ? 3.973 -4.364 2.541 1.00 88.69 88 MET A O 1
ATOM 664 N N . THR A 1 89 ? 5.191 -3.538 0.850 1.00 90.88 89 THR A N 1
ATOM 665 C CA . THR A 1 89 ? 4.144 -3.653 -0.179 1.00 90.88 89 THR A CA 1
ATOM 666 C C . THR A 1 89 ? 3.616 -5.080 -0.309 1.00 90.88 89 THR A C 1
ATOM 668 O O . THR A 1 89 ? 2.416 -5.301 -0.489 1.00 90.88 89 THR A O 1
ATOM 671 N N . LYS A 1 90 ? 4.499 -6.076 -0.151 1.00 89.06 90 LYS A N 1
ATOM 672 C CA . LYS A 1 90 ? 4.120 -7.494 -0.193 1.00 89.06 90 LYS A CA 1
ATOM 673 C C . LYS A 1 90 ? 3.182 -7.873 0.954 1.00 89.06 90 LYS A C 1
ATOM 675 O O . LYS A 1 90 ? 2.356 -8.755 0.765 1.00 89.06 90 LYS A O 1
ATOM 680 N N . VAL A 1 91 ? 3.263 -7.194 2.101 1.00 90.62 91 VAL A N 1
ATOM 681 C CA . VAL A 1 91 ? 2.478 -7.514 3.302 1.00 90.62 91 VAL A CA 1
ATOM 682 C C . VAL A 1 91 ? 0.998 -7.188 3.118 1.00 90.62 91 VAL A C 1
ATOM 684 O O . VAL A 1 91 ? 0.163 -8.071 3.298 1.00 90.62 91 VAL A O 1
ATOM 687 N N . TRP A 1 92 ? 0.653 -5.958 2.717 1.00 90.44 92 TRP A N 1
ATOM 688 C CA . TRP A 1 92 ? -0.755 -5.608 2.487 1.00 90.44 92 TRP A CA 1
ATOM 689 C C . TRP A 1 92 ? -1.318 -6.304 1.241 1.00 90.44 92 TRP A C 1
ATOM 691 O O . TRP A 1 92 ? -2.450 -6.786 1.273 1.00 90.44 92 TRP A O 1
ATOM 701 N N . THR A 1 93 ? -0.503 -6.478 0.195 1.00 90.44 93 THR A N 1
ATOM 702 C CA . THR A 1 93 ? -0.906 -7.221 -1.013 1.00 90.44 93 THR A CA 1
ATOM 703 C C . THR A 1 93 ? -1.214 -8.691 -0.688 1.00 90.44 93 THR A C 1
ATOM 705 O O . THR A 1 93 ? -2.264 -9.198 -1.073 1.00 90.44 93 THR A O 1
ATOM 708 N N . ALA A 1 94 ? -0.377 -9.366 0.113 1.00 87.38 94 ALA A N 1
ATOM 709 C CA . ALA A 1 94 ? -0.628 -10.733 0.594 1.00 87.38 94 ALA A CA 1
ATOM 710 C C . ALA A 1 94 ? -1.704 -10.826 1.700 1.00 87.38 94 ALA A C 1
ATOM 712 O O . ALA A 1 94 ? -2.105 -11.925 2.087 1.00 87.38 94 ALA A O 1
ATOM 713 N N . ALA A 1 95 ? -2.180 -9.696 2.228 1.00 88.56 95 ALA A N 1
ATOM 714 C CA . ALA A 1 95 ? -3.388 -9.623 3.050 1.00 88.56 95 ALA A CA 1
ATOM 715 C C . ALA A 1 95 ? -4.671 -9.458 2.207 1.00 88.56 95 ALA A C 1
ATOM 717 O O . ALA A 1 95 ? -5.765 -9.464 2.771 1.00 88.56 95 ALA A O 1
ATOM 718 N N . GLY A 1 96 ? -4.556 -9.316 0.879 1.00 90.69 96 GLY A N 1
ATOM 719 C CA . GLY A 1 96 ? -5.683 -9.043 -0.015 1.00 90.69 96 GLY A CA 1
ATOM 720 C C . GLY A 1 96 ? -6.105 -7.571 -0.032 1.00 90.69 96 GLY A C 1
ATOM 721 O O . GLY A 1 96 ? -7.271 -7.273 -0.281 1.00 90.69 96 GLY A O 1
ATOM 722 N N . PHE A 1 97 ? -5.189 -6.643 0.254 1.00 92.31 97 PHE A N 1
ATOM 723 C CA . PHE A 1 97 ? -5.429 -5.199 0.233 1.00 92.31 97 PHE A CA 1
ATOM 724 C C . PHE A 1 97 ? -4.497 -4.495 -0.754 1.00 92.31 97 PHE A C 1
ATOM 726 O O . PHE A 1 97 ? -3.398 -4.959 -1.038 1.00 92.31 97 PHE A O 1
ATOM 733 N N . ARG A 1 98 ? -4.917 -3.321 -1.222 1.00 93.56 98 ARG A N 1
ATOM 734 C CA . ARG A 1 98 ? -4.092 -2.367 -1.972 1.00 93.56 98 ARG A CA 1
ATOM 735 C C . ARG A 1 98 ? -4.181 -0.990 -1.323 1.00 93.56 98 ARG A C 1
ATOM 737 O O . ARG A 1 98 ? -5.224 -0.648 -0.766 1.00 93.56 98 ARG A O 1
ATOM 744 N N . SER A 1 99 ? -3.143 -0.173 -1.426 1.00 93.50 99 SER A N 1
ATOM 745 C CA . SER A 1 99 ? -3.266 1.260 -1.145 1.00 93.50 99 SER A CA 1
ATOM 746 C C . SER A 1 99 ? -4.105 1.937 -2.235 1.00 93.50 99 SER A C 1
ATOM 748 O O . SER A 1 99 ? -3.995 1.591 -3.416 1.00 93.50 99 SER A O 1
ATOM 750 N N . GLU A 1 100 ? -4.956 2.890 -1.855 1.00 91.50 100 GLU A N 1
ATOM 751 C CA . GLU A 1 100 ? -5.797 3.631 -2.806 1.00 91.50 100 GLU A CA 1
ATOM 752 C C . GLU A 1 100 ? -5.647 5.146 -2.641 1.00 91.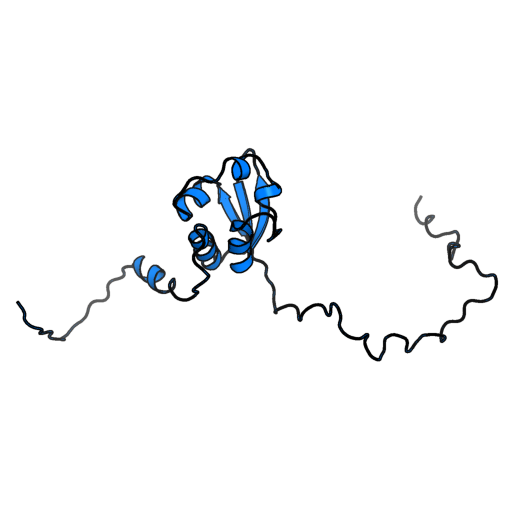50 100 GLU A C 1
ATOM 754 O O . GLU A 1 100 ? -5.249 5.838 -3.579 1.00 91.50 100 GLU A O 1
ATOM 759 N N . GLN A 1 101 ? -5.886 5.660 -1.434 1.00 90.00 101 GLN A N 1
ATOM 760 C CA . GLN A 1 101 ? -5.718 7.077 -1.117 1.00 90.00 101 GLN A CA 1
ATOM 761 C C . GLN A 1 101 ? -4.538 7.246 -0.166 1.00 90.00 101 GLN A C 1
ATOM 763 O O . GLN A 1 101 ? -4.505 6.619 0.888 1.00 90.00 101 GLN A O 1
ATOM 768 N N . VAL A 1 102 ? -3.571 8.078 -0.552 1.00 92.19 102 VAL A N 1
ATOM 769 C CA . VAL A 1 102 ? -2.387 8.407 0.252 1.00 92.19 102 VAL A CA 1
ATOM 770 C C . VAL A 1 102 ? -2.318 9.923 0.374 1.00 92.19 102 VAL A C 1
ATOM 772 O O . VAL A 1 102 ? -2.070 10.610 -0.622 1.00 92.19 102 VAL A O 1
ATOM 775 N N . ASP A 1 103 ? -2.552 10.433 1.573 1.00 92.00 103 ASP A N 1
ATOM 776 C CA . ASP A 1 103 ? -2.389 11.837 1.927 1.00 92.00 103 ASP A CA 1
ATOM 777 C C . ASP A 1 103 ? -1.110 11.981 2.757 1.00 92.00 103 ASP A C 1
ATOM 779 O O . ASP A 1 103 ? -1.040 11.563 3.911 1.00 92.00 103 ASP A O 1
ATOM 783 N N . MET A 1 104 ? -0.082 12.558 2.134 1.00 90.94 104 MET A N 1
ATOM 784 C CA . MET A 1 104 ? 1.221 12.775 2.766 1.00 90.94 104 MET A CA 1
ATOM 785 C C . MET A 1 104 ? 1.212 13.978 3.720 1.00 90.94 104 MET A C 1
ATOM 787 O O . MET A 1 104 ? 2.063 14.046 4.597 1.00 90.94 104 MET A O 1
ATOM 791 N N . ALA A 1 105 ? 0.284 14.928 3.550 1.00 88.94 105 ALA A N 1
ATOM 792 C CA . ALA A 1 105 ? 0.205 16.132 4.379 1.00 88.94 105 ALA A CA 1
ATOM 793 C C . ALA A 1 105 ? -0.614 15.880 5.653 1.00 88.94 105 ALA A C 1
ATOM 795 O O . ALA A 1 105 ? -0.261 16.369 6.723 1.00 88.94 105 ALA A O 1
ATOM 796 N N . GLY A 1 106 ? -1.682 15.087 5.546 1.00 87.88 106 GLY A N 1
ATOM 797 C CA . GLY A 1 106 ? -2.474 14.610 6.681 1.00 87.88 106 GLY A CA 1
ATOM 798 C C . GLY A 1 106 ? -1.992 13.295 7.305 1.00 87.88 106 GLY A C 1
ATOM 799 O O . GLY A 1 106 ? -2.700 12.778 8.167 1.00 87.88 106 GLY A O 1
ATOM 800 N N . GLU A 1 107 ? -0.857 12.740 6.851 1.00 91.75 107 GLU A N 1
ATOM 801 C CA . GLU A 1 107 ? -0.290 11.432 7.243 1.00 91.75 107 GLU A CA 1
ATOM 802 C C . GLU A 1 107 ? -1.314 10.277 7.253 1.00 91.75 107 GLU A C 1
ATOM 804 O O . GLU A 1 107 ? -1.350 9.451 8.171 1.00 91.75 107 GLU A O 1
ATOM 809 N N . LYS A 1 108 ? -2.176 10.217 6.229 1.00 93.25 108 LYS A N 1
ATOM 810 C CA . LYS A 1 108 ? -3.301 9.271 6.123 1.00 93.25 108 LYS A CA 1
ATOM 811 C C . LYS A 1 108 ? -3.178 8.346 4.920 1.00 93.25 108 LYS A C 1
ATOM 813 O O . LYS A 1 108 ? -2.768 8.739 3.828 1.00 93.25 108 LYS A O 1
ATOM 818 N N . LEU A 1 109 ? -3.616 7.109 5.115 1.00 93.88 109 LEU A N 1
ATOM 819 C CA . LEU A 1 109 ? -3.606 6.044 4.126 1.00 93.88 109 LEU A CA 1
ATOM 820 C C . LEU A 1 109 ? -4.923 5.269 4.185 1.00 93.88 109 LEU A C 1
ATOM 822 O O . LEU A 1 109 ? -5.341 4.824 5.249 1.00 93.88 109 LEU A O 1
ATOM 826 N N . VAL A 1 110 ? -5.563 5.069 3.036 1.00 94.88 110 VAL A N 1
ATOM 827 C CA . VAL A 1 110 ? -6.720 4.176 2.908 1.00 94.88 110 VAL A CA 1
ATOM 828 C C . VAL A 1 110 ? -6.287 2.916 2.175 1.00 94.88 110 VAL A C 1
ATOM 830 O O . VAL A 1 110 ? -5.938 2.960 0.988 1.00 94.88 110 VAL A O 1
ATOM 833 N N . PHE A 1 111 ? -6.336 1.788 2.881 1.00 94.62 111 PHE A N 1
ATOM 834 C CA . PHE A 1 111 ? -6.229 0.466 2.278 1.00 94.62 111 PHE A CA 1
ATOM 835 C C . PHE A 1 111 ? -7.602 0.010 1.794 1.00 94.62 111 PHE A C 1
ATOM 837 O O . PHE A 1 111 ? -8.566 0.012 2.556 1.00 94.62 111 PHE A O 1
ATOM 844 N N . ARG A 1 112 ? -7.693 -0.435 0.543 1.00 94.75 112 ARG A N 1
ATOM 845 C CA . ARG A 1 112 ? -8.894 -1.052 -0.022 1.00 94.75 112 ARG A CA 1
ATOM 846 C C . ARG A 1 112 ? -8.691 -2.553 -0.161 1.00 94.75 112 ARG A C 1
ATOM 848 O O . ARG A 1 112 ? -7.727 -2.991 -0.791 1.00 94.75 112 ARG A O 1
ATOM 855 N N . ARG A 1 113 ? -9.617 -3.338 0.386 1.00 93.12 113 ARG A N 1
ATOM 856 C CA . ARG A 1 113 ? -9.688 -4.787 0.193 1.00 93.12 113 ARG A CA 1
ATOM 857 C C . ARG A 1 113 ? -9.926 -5.069 -1.288 1.00 93.12 113 ARG A C 1
ATOM 859 O O . ARG A 1 113 ? -10.885 -4.571 -1.883 1.00 93.12 113 ARG A O 1
ATOM 866 N N . GLN A 1 114 ? -9.054 -5.864 -1.889 1.00 88.50 114 GLN A N 1
ATOM 867 C CA . GLN A 1 114 ? -9.280 -6.404 -3.216 1.00 88.50 114 GLN A CA 1
ATOM 868 C C . GLN A 1 114 ? -10.284 -7.545 -3.088 1.00 88.50 114 GLN A C 1
ATOM 870 O O . GLN A 1 114 ? -9.957 -8.622 -2.598 1.00 88.50 114 GLN A O 1
ATOM 875 N N . ILE A 1 115 ? -11.514 -7.301 -3.540 1.00 73.56 115 ILE A N 1
ATOM 876 C CA . ILE A 1 115 ? -12.478 -8.367 -3.815 1.00 73.56 115 ILE A CA 1
ATOM 877 C C . ILE A 1 115 ? -12.035 -9.020 -5.127 1.00 73.56 115 ILE A C 1
ATOM 879 O O . ILE A 1 115 ? -12.563 -8.737 -6.199 1.00 73.56 115 ILE A O 1
ATOM 883 N N . SER A 1 116 ? -10.984 -9.835 -5.050 1.00 59.50 116 SER A N 1
ATOM 884 C CA . SER A 1 116 ? -10.720 -10.857 -6.054 1.00 59.50 116 SER A CA 1
ATOM 885 C C . SER A 1 116 ? -11.669 -12.017 -5.772 1.00 59.50 116 SER A C 1
ATOM 887 O O . SER A 1 116 ? -11.285 -13.004 -5.139 1.00 59.50 116 SER A O 1
ATOM 889 N N . ASP A 1 117 ? -12.926 -11.855 -6.188 1.00 45.59 117 ASP A N 1
ATOM 890 C CA . ASP A 1 117 ? -13.786 -13.010 -6.407 1.00 45.59 117 ASP A CA 1
ATOM 891 C C . ASP A 1 117 ? -13.132 -13.864 -7.494 1.00 45.59 117 ASP A C 1
ATOM 893 O O . ASP A 1 117 ? -12.843 -13.389 -8.594 1.00 45.59 117 ASP A O 1
ATOM 897 N N . ALA A 1 118 ? -12.875 -15.117 -7.122 1.00 44.16 118 ALA A N 1
ATOM 898 C CA . ALA A 1 118 ? -11.949 -16.049 -7.755 1.00 44.16 118 ALA A CA 1
ATOM 899 C C . ALA A 1 118 ? -10.463 -15.610 -7.766 1.00 44.16 118 ALA A C 1
ATOM 901 O O . ALA A 1 118 ? -10.128 -14.429 -7.910 1.00 44.16 118 ALA A O 1
ATOM 902 N N . PRO A 1 119 ? -9.519 -16.574 -7.722 1.00 43.56 119 PRO A N 1
ATOM 903 C CA . PRO A 1 119 ? -8.271 -16.360 -8.432 1.00 43.56 119 PRO A CA 1
ATOM 904 C C . PRO A 1 119 ? -8.647 -16.108 -9.892 1.00 43.56 119 PRO A C 1
ATOM 906 O O . PRO A 1 119 ? -9.226 -16.988 -10.533 1.00 43.56 119 PRO A O 1
ATOM 909 N N . THR A 1 120 ? -8.318 -14.932 -10.432 1.00 40.53 120 THR A N 1
ATOM 910 C CA . THR A 1 120 ? -8.280 -14.761 -11.886 1.00 40.53 120 THR A CA 1
ATOM 911 C C . THR A 1 120 ? -7.430 -15.919 -12.409 1.00 40.53 120 THR A C 1
ATOM 913 O O . THR A 1 120 ? -6.250 -15.973 -12.038 1.00 40.53 120 THR A O 1
ATOM 916 N N . PRO A 1 121 ? -7.981 -16.877 -13.189 1.00 55.09 121 PRO A N 1
ATOM 917 C CA . PRO A 1 121 ? -7.147 -17.910 -13.789 1.00 55.09 121 PRO A CA 1
ATOM 918 C C . PRO A 1 121 ? -6.051 -17.156 -14.534 1.00 55.09 121 PRO A C 1
ATOM 920 O O . PRO A 1 121 ? -6.388 -16.145 -15.161 1.00 55.09 121 PRO A O 1
ATOM 923 N N . PRO A 1 122 ? -4.768 -17.544 -14.391 1.00 50.34 122 PRO A N 1
ATOM 924 C CA . PRO A 1 122 ? -3.656 -16.727 -14.853 1.00 50.34 122 PRO A CA 1
ATOM 925 C C . PRO A 1 122 ? -3.962 -16.289 -16.276 1.00 50.34 122 PRO A C 1
ATOM 927 O O . PRO A 1 122 ? -4.068 -17.143 -17.158 1.00 50.34 122 PRO A O 1
ATOM 930 N N . SER A 1 123 ? -4.196 -14.977 -16.460 1.00 49.75 123 SER A N 1
ATOM 931 C CA . SER A 1 123 ? -4.462 -14.401 -17.780 1.00 49.75 123 SER A CA 1
ATOM 932 C C . SER A 1 123 ? -3.379 -14.973 -18.680 1.00 49.75 123 SER A C 1
ATOM 934 O O . SER A 1 123 ? -2.221 -14.825 -18.276 1.00 49.75 123 SER A O 1
ATOM 936 N N . PRO A 1 124 ? -3.713 -15.727 -19.753 1.00 55.03 124 PRO A N 1
ATOM 937 C CA . PRO A 1 124 ? -2.826 -16.746 -20.319 1.00 55.03 124 PRO A CA 1
ATOM 938 C C . PRO A 1 124 ? -1.643 -16.142 -21.089 1.00 55.03 124 PRO A C 1
ATOM 940 O O . PRO A 1 124 ? -1.489 -16.291 -22.301 1.00 55.03 124 PRO A O 1
ATOM 943 N N . ALA A 1 125 ? -0.770 -15.473 -20.344 1.00 57.34 125 ALA A N 1
ATOM 944 C CA . ALA A 1 125 ? 0.520 -14.972 -20.737 1.00 57.34 125 ALA A CA 1
ATOM 945 C C . ALA A 1 125 ? 1.370 -16.181 -21.127 1.00 57.34 125 ALA A C 1
ATOM 947 O O . ALA A 1 125 ? 1.632 -17.064 -20.311 1.00 57.34 125 ALA A O 1
ATOM 948 N N . ALA A 1 126 ? 1.746 -16.223 -22.404 1.00 55.88 126 ALA A N 1
ATOM 949 C CA . ALA A 1 126 ? 2.418 -17.348 -23.051 1.00 55.88 126 ALA A CA 1
ATOM 950 C C . ALA A 1 126 ? 1.615 -18.670 -23.112 1.00 55.88 126 ALA A C 1
ATOM 952 O O . ALA A 1 126 ? 2.192 -19.743 -23.297 1.00 55.88 126 ALA A O 1
ATOM 953 N N . GLY A 1 127 ? 0.280 -18.614 -23.063 1.00 58.69 127 GLY A N 1
ATOM 954 C CA . GLY A 1 127 ? -0.546 -19.704 -23.583 1.00 58.69 127 GLY A CA 1
ATOM 955 C C . GLY A 1 127 ? -0.479 -19.749 -25.115 1.00 58.69 127 GLY A C 1
ATOM 956 O O . GLY A 1 127 ? -0.616 -18.717 -25.770 1.00 58.69 127 GLY A O 1
ATOM 957 N N . ARG A 1 128 ? -0.296 -20.942 -25.700 1.00 62.91 128 ARG A N 1
ATOM 958 C CA . ARG A 1 128 ? -0.468 -21.174 -27.150 1.00 62.91 128 ARG A CA 1
ATOM 959 C C . ARG A 1 128 ? -1.800 -20.561 -27.627 1.00 62.91 128 ARG A C 1
ATOM 961 O O . ARG A 1 128 ? -2.801 -20.762 -26.935 1.00 62.91 128 ARG A O 1
ATOM 968 N N . PRO A 1 129 ? -1.832 -19.825 -28.758 1.00 67.06 129 PRO A N 1
ATOM 969 C CA . PRO A 1 129 ? -3.040 -19.135 -29.204 1.00 67.06 129 PRO A CA 1
ATOM 970 C C . PRO A 1 129 ? -4.207 -20.118 -29.336 1.00 67.06 129 PRO A C 1
ATOM 972 O O . PRO A 1 129 ? -4.022 -21.264 -29.750 1.00 67.06 129 PRO A O 1
ATOM 975 N N . HIS A 1 130 ? -5.402 -19.672 -28.939 1.00 77.31 130 HIS A N 1
ATOM 976 C CA . HIS A 1 130 ? -6.616 -20.492 -28.947 1.00 77.31 130 HIS A CA 1
ATOM 977 C C . HIS A 1 130 ? -6.833 -21.111 -30.342 1.00 77.31 130 HIS A C 1
ATOM 979 O O . HIS A 1 130 ? -6.590 -20.414 -31.323 1.00 77.31 130 HIS A O 1
ATOM 985 N N . PRO A 1 131 ? -7.337 -22.352 -30.491 1.00 76.00 131 PRO A N 1
ATOM 986 C CA . PRO A 1 131 ? -7.541 -22.967 -31.811 1.00 76.00 131 PRO A CA 1
ATOM 987 C C . PRO A 1 131 ? -8.466 -22.173 -32.752 1.00 76.00 131 PRO A C 1
ATOM 989 O O . PRO A 1 131 ? -8.399 -22.362 -33.959 1.00 76.00 131 PRO A O 1
ATOM 992 N N . LEU A 1 132 ? -9.294 -21.261 -32.220 1.00 76.56 132 LEU A N 1
ATOM 993 C CA . LEU A 1 132 ? -10.110 -20.329 -33.018 1.00 76.56 132 LEU A CA 1
ATOM 994 C C . LEU A 1 132 ? -9.366 -19.054 -33.467 1.00 76.56 132 LEU A C 1
ATOM 996 O O . LEU A 1 132 ? -9.874 -18.298 -34.296 1.00 76.56 132 LEU A O 1
ATOM 1000 N N . PHE A 1 133 ? -8.174 -18.785 -32.929 1.00 77.94 133 PHE A N 1
ATOM 1001 C CA . PHE A 1 133 ? -7.359 -17.631 -33.297 1.00 77.94 133 PHE A CA 1
ATOM 1002 C C . PHE A 1 133 ? -6.816 -17.826 -34.717 1.00 77.94 133 PHE A C 1
ATOM 1004 O O . PHE A 1 133 ? -5.893 -18.601 -34.952 1.00 77.94 133 PHE A O 1
ATOM 1011 N N . GLY A 1 134 ? -7.422 -17.120 -35.673 1.00 75.69 134 GLY A N 1
ATOM 1012 C CA . GLY A 1 134 ? -7.138 -17.270 -37.100 1.00 75.69 134 GLY A CA 1
ATOM 1013 C C . GLY A 1 134 ? -8.193 -18.049 -37.893 1.00 75.69 134 GLY A C 1
ATOM 1014 O O . GLY A 1 134 ? -8.069 -18.093 -39.112 1.00 75.69 134 GLY A O 1
ATOM 1015 N N . CYS A 1 135 ? -9.262 -18.575 -37.279 1.00 82.12 135 CYS A N 1
ATOM 1016 C CA . CYS A 1 135 ? -10.351 -19.240 -38.022 1.00 82.12 135 CYS A CA 1
ATOM 1017 C C . CYS A 1 135 ? -11.092 -18.321 -39.012 1.00 82.12 135 CYS A C 1
ATOM 1019 O O . CYS A 1 135 ? -11.685 -18.814 -39.963 1.00 82.12 135 CYS A O 1
ATOM 1021 N N . LEU A 1 136 ? -11.040 -17.000 -38.810 1.00 82.81 136 LEU A N 1
ATOM 1022 C CA . LEU A 1 136 ? -11.581 -15.985 -39.728 1.00 82.81 136 LEU A CA 1
ATOM 1023 C C . LEU A 1 136 ? -10.490 -15.319 -40.593 1.00 82.81 136 LEU A C 1
ATOM 1025 O O . LEU A 1 136 ? -10.727 -14.309 -41.256 1.00 82.81 136 LEU A O 1
ATOM 1029 N N . LYS A 1 137 ? -9.256 -15.845 -40.599 1.00 76.94 137 LYS A N 1
ATOM 1030 C CA . LYS A 1 137 ? -8.183 -15.290 -41.433 1.00 76.94 137 LYS A CA 1
ATOM 1031 C C . LYS A 1 137 ? -8.506 -15.554 -42.906 1.00 76.94 137 LYS A C 1
ATOM 1033 O O . LYS A 1 137 ? -8.509 -16.697 -43.345 1.00 76.94 137 LYS A O 1
ATOM 1038 N N . GLY A 1 138 ? -8.735 -14.482 -43.664 1.00 79.50 138 GLY A N 1
ATOM 1039 C CA . GLY A 1 138 ? -9.073 -14.543 -45.089 1.00 79.50 138 GLY A CA 1
ATOM 1040 C C . GLY A 1 138 ? -10.573 -14.585 -45.403 1.00 79.50 138 GLY A C 1
ATOM 1041 O O . GLY A 1 138 ? -10.922 -14.540 -46.576 1.00 79.50 138 GLY A O 1
ATOM 1042 N N . THR A 1 139 ? -11.469 -14.611 -44.405 1.00 83.00 139 THR A N 1
ATOM 1043 C CA . THR A 1 139 ? -12.923 -14.515 -44.665 1.00 83.00 139 THR A CA 1
ATOM 1044 C C . THR A 1 139 ? -13.370 -13.093 -45.004 1.00 83.00 139 THR A C 1
ATOM 1046 O O . THR A 1 139 ? -14.395 -12.910 -45.652 1.00 83.00 139 THR A O 1
ATOM 1049 N N . THR A 1 140 ? -12.599 -12.084 -44.593 1.00 77.94 140 THR A N 1
ATOM 1050 C CA . THR A 1 140 ? -12.837 -10.672 -44.918 1.00 77.94 140 THR A CA 1
ATOM 1051 C C . THR A 1 140 ? -11.826 -10.225 -45.965 1.00 77.94 140 THR A C 1
ATOM 1053 O O . THR A 1 140 ? -10.631 -10.156 -45.679 1.00 77.94 140 THR A O 1
ATOM 1056 N N . THR A 1 141 ? -12.303 -9.908 -47.168 1.00 80.81 141 THR A N 1
ATOM 1057 C CA . THR A 1 141 ? -11.487 -9.320 -48.239 1.00 80.81 141 THR A CA 1
ATOM 1058 C C . THR A 1 141 ? -11.863 -7.856 -48.408 1.00 80.81 141 THR A C 1
ATOM 1060 O O . THR A 1 141 ? -13.022 -7.525 -48.640 1.00 80.81 141 THR A O 1
ATOM 1063 N N . VAL A 1 142 ? -10.866 -6.986 -48.286 1.00 84.50 142 VAL A N 1
ATOM 1064 C CA . VAL A 1 142 ? -10.973 -5.544 -48.518 1.00 84.50 142 VAL A CA 1
ATOM 1065 C C . VAL A 1 142 ? -10.620 -5.289 -49.986 1.00 84.50 142 VAL A C 1
ATOM 1067 O O . VAL A 1 142 ? -9.601 -5.788 -50.463 1.00 84.50 142 VAL A O 1
ATOM 1070 N N . ALA A 1 143 ? -11.473 -4.573 -50.723 1.00 83.06 143 ALA A N 1
ATOM 1071 C CA . ALA A 1 143 ? -11.267 -4.334 -52.152 1.00 83.06 143 ALA A CA 1
ATOM 1072 C C . ALA A 1 143 ? -9.982 -3.524 -52.405 1.00 83.06 143 ALA A C 1
ATOM 1074 O O . ALA A 1 143 ? -9.690 -2.567 -51.689 1.00 83.06 143 ALA A O 1
ATOM 1075 N N . ALA A 1 144 ? -9.209 -3.882 -53.432 1.00 78.06 144 ALA A N 1
ATOM 1076 C CA . ALA A 1 144 ? -7.978 -3.164 -53.751 1.00 78.06 144 ALA A CA 1
ATOM 1077 C C . ALA A 1 144 ? -8.286 -1.696 -54.106 1.00 78.06 144 ALA A C 1
ATOM 1079 O O . ALA A 1 144 ? -8.963 -1.429 -55.096 1.00 78.06 144 ALA A O 1
ATOM 1080 N N . GLY A 1 145 ? -7.789 -0.761 -53.290 1.00 80.44 145 GLY A N 1
ATOM 1081 C CA . GLY A 1 145 ? -7.993 0.681 -53.463 1.00 80.44 145 GLY A CA 1
ATOM 1082 C C . GLY A 1 145 ? -9.009 1.339 -52.520 1.00 80.44 145 GLY A C 1
ATOM 1083 O O . GLY A 1 145 ? -9.147 2.556 -52.592 1.00 80.44 145 GLY A O 1
ATOM 1084 N N . VAL A 1 146 ? -9.688 0.604 -51.625 1.00 81.56 146 VAL A N 1
ATOM 1085 C CA . VAL A 1 146 ? -10.491 1.240 -50.561 1.00 81.56 146 VAL A CA 1
ATOM 1086 C C . VAL A 1 146 ? -9.606 1.601 -49.364 1.00 81.56 146 VAL A C 1
ATOM 1088 O O . VAL A 1 146 ? -8.920 0.743 -48.805 1.00 81.56 146 VAL A O 1
ATOM 1091 N N . ASP A 1 147 ? -9.611 2.875 -48.972 1.00 77.94 147 ASP A N 1
ATOM 1092 C CA . ASP A 1 147 ? -8.898 3.338 -47.782 1.00 77.94 147 ASP A CA 1
ATOM 1093 C C . ASP A 1 147 ? -9.764 3.132 -46.535 1.00 77.94 147 ASP A C 1
ATOM 1095 O O . ASP A 1 147 ? -10.697 3.889 -46.267 1.00 77.94 147 ASP A O 1
ATOM 1099 N N . VAL A 1 148 ? -9.430 2.102 -45.759 1.00 78.62 148 VAL A N 1
ATOM 1100 C CA . VAL A 1 148 ? -10.119 1.723 -44.512 1.00 78.62 148 VAL A CA 1
ATOM 1101 C C . VAL A 1 148 ? -9.966 2.787 -43.409 1.00 78.62 148 VAL A C 1
ATOM 1103 O O . VAL A 1 148 ? -10.682 2.731 -42.412 1.00 78.62 148 VAL A O 1
ATOM 1106 N N . ALA A 1 149 ? -9.055 3.756 -43.564 1.00 79.44 149 ALA A N 1
ATOM 1107 C CA . ALA A 1 149 ? -8.912 4.890 -42.654 1.00 79.44 149 ALA A CA 1
ATOM 1108 C C . ALA A 1 149 ? -9.788 6.103 -43.034 1.00 79.44 149 ALA A C 1
ATOM 1110 O O . ALA A 1 149 ? -9.873 7.044 -42.240 1.00 79.44 149 ALA A O 1
ATOM 1111 N N . THR A 1 150 ? -10.465 6.101 -4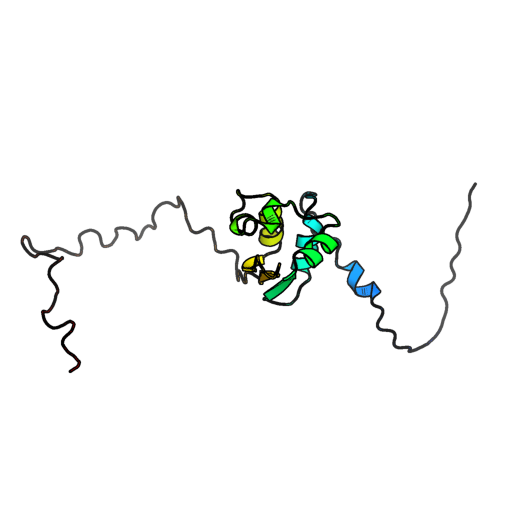4.193 1.00 75.31 150 THR A N 1
ATOM 1112 C CA . THR A 1 150 ? -11.481 7.131 -44.470 1.00 75.31 150 THR A CA 1
ATOM 1113 C C . THR A 1 150 ? -12.695 6.969 -43.548 1.00 75.31 150 THR A C 1
ATOM 1115 O O . THR A 1 150 ? -13.110 5.841 -43.266 1.00 75.31 150 THR A O 1
ATOM 1118 N N . PRO A 1 151 ? -13.276 8.074 -43.041 1.00 73.50 151 PRO A N 1
ATOM 1119 C CA . PRO A 1 151 ? -14.482 8.003 -42.226 1.00 73.50 151 PRO A CA 1
ATOM 1120 C C . PRO A 1 151 ? -15.635 7.436 -43.061 1.00 73.50 151 PRO A C 1
ATOM 1122 O O . PRO A 1 151 ? -15.862 7.880 -44.185 1.00 73.50 151 PRO A O 1
ATOM 1125 N N . ALA A 1 152 ? -16.356 6.459 -42.503 1.00 69.94 152 ALA A N 1
ATOM 1126 C CA . ALA A 1 152 ? -17.395 5.720 -43.223 1.00 69.94 152 ALA A CA 1
ATOM 1127 C C . ALA A 1 152 ? -18.544 6.616 -43.723 1.00 69.94 152 ALA A C 1
ATOM 1129 O O . ALA A 1 152 ? -19.100 6.352 -44.784 1.00 69.94 152 ALA A O 1
ATOM 1130 N N . ASP A 1 153 ? -18.835 7.705 -43.003 1.00 67.56 153 ASP A N 1
ATOM 1131 C CA . ASP A 1 153 ? -19.778 8.743 -43.414 1.00 67.56 153 ASP A CA 1
ATOM 1132 C C . ASP A 1 153 ? -19.207 10.133 -43.086 1.00 67.56 153 ASP A C 1
ATOM 1134 O O . ASP A 1 153 ? -18.405 10.298 -42.164 1.00 67.56 153 ASP A O 1
ATOM 1138 N N . ALA A 1 154 ? -19.659 11.165 -43.800 1.00 61.56 154 ALA A N 1
ATOM 1139 C CA . ALA A 1 154 ? -19.276 12.555 -43.524 1.00 61.56 154 ALA A CA 1
ATOM 1140 C C . ALA A 1 154 ? -20.028 13.182 -42.326 1.00 61.56 154 ALA A C 1
ATOM 1142 O O . ALA A 1 154 ? -19.723 14.308 -41.934 1.00 61.56 154 ALA A O 1
ATOM 1143 N N . ASP A 1 155 ? -21.011 12.471 -41.759 1.00 63.38 155 ASP A N 1
ATOM 1144 C CA . ASP A 1 155 ? -22.017 13.019 -40.835 1.00 63.38 155 ASP A CA 1
ATOM 1145 C C . ASP A 1 155 ? -21.820 12.636 -39.353 1.00 63.38 155 ASP A C 1
ATOM 1147 O O . ASP A 1 155 ? -22.612 13.038 -38.505 1.00 63.38 155 ASP A O 1
ATOM 1151 N N . TRP A 1 156 ? -20.741 11.919 -38.995 1.00 61.44 156 T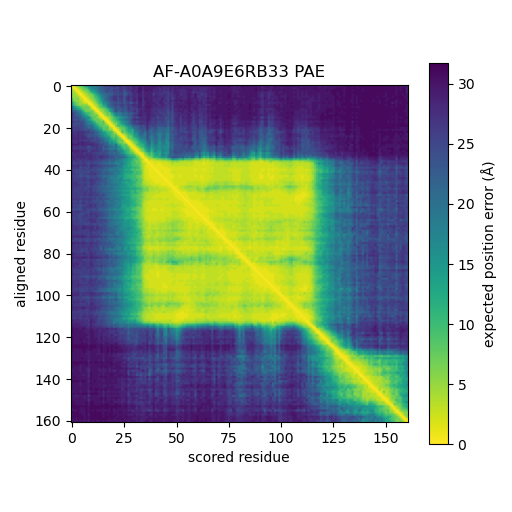RP A N 1
ATOM 1152 C CA . TRP A 1 156 ? -20.445 11.437 -37.624 1.00 61.44 156 TRP A CA 1
ATOM 1153 C C . TRP A 1 156 ? -20.169 12.547 -36.567 1.00 61.44 156 TRP A C 1
ATOM 1155 O O . TRP A 1 156 ? -19.460 12.324 -35.586 1.00 61.44 156 TRP A O 1
ATOM 1165 N N . GLY A 1 157 ? -20.732 13.747 -36.740 1.00 58.84 157 GLY A N 1
ATOM 1166 C CA . GLY A 1 157 ? -20.666 14.863 -35.798 1.00 58.84 157 GLY A CA 1
ATOM 1167 C C . GLY A 1 157 ? -21.670 16.011 -36.004 1.00 58.84 157 GLY A C 1
ATOM 1168 O O . GLY A 1 157 ? -21.514 17.014 -35.316 1.00 58.84 157 GLY A O 1
ATOM 1169 N N . GLN A 1 158 ? -22.673 15.926 -36.899 1.00 61.34 158 GLN A N 1
ATOM 1170 C CA . GLN A 1 158 ? -23.597 17.059 -37.164 1.00 61.34 158 GLN A CA 1
ATOM 1171 C C . GLN A 1 158 ? -24.973 16.979 -36.474 1.00 61.34 158 GLN A C 1
ATOM 1173 O O . GLN A 1 158 ? -25.811 17.863 -36.642 1.00 61.34 158 GLN A O 1
ATOM 1178 N N . ALA A 1 159 ? -25.207 15.987 -35.615 1.00 58.59 159 ALA A N 1
ATOM 1179 C CA . ALA A 1 159 ? -26.451 15.861 -34.854 1.00 58.59 159 ALA A CA 1
ATOM 1180 C C . ALA A 1 159 ? -26.458 16.661 -33.526 1.00 58.59 159 ALA A C 1
ATOM 1182 O O . ALA A 1 159 ? -26.654 16.058 -32.472 1.00 58.59 159 ALA A O 1
ATOM 1183 N N . ALA A 1 160 ? -26.242 17.988 -33.571 1.00 57.00 160 ALA A N 1
ATOM 1184 C CA . ALA A 1 160 ? -26.762 18.973 -32.593 1.00 57.00 160 ALA A CA 1
ATOM 1185 C C . ALA A 1 160 ? -26.267 20.415 -32.857 1.00 57.00 160 ALA A C 1
ATOM 1187 O O . ALA A 1 160 ? -25.154 20.768 -32.457 1.00 57.00 160 ALA A O 1
ATOM 1188 N N . GLN A 1 161 ? -27.137 21.270 -33.406 1.00 54.00 161 GLN A N 1
ATOM 1189 C CA . GLN A 1 161 ? -27.145 22.725 -33.187 1.00 54.00 161 GLN A CA 1
ATOM 1190 C C . GLN A 1 161 ? -28.560 23.280 -33.380 1.00 54.00 161 GLN A C 1
ATOM 1192 O O . GLN A 1 161 ? -29.259 22.769 -34.282 1.00 54.00 161 GLN A O 1
#

InterPro domains:
  IPR056079 Domain of unknown function DUF7662 [PF24698] (38-113)

Secondary structure (DSSP, 8-state):
--------------------GGGGGGG---------TTHHHHHHHHH--SSEEEEEHHHHHHHHTSPPPHHHHH-GGGGSS-TTT-HHHHHHHHTTEEEEEEETTTTEEEEEE----S------TTPPPPTTTTTTTTT----TT--TTS-S-TTTT-S--

Organism: NCBI:txid1437009

Foldseek 3Di:
DDDDDDDDDDDDDDDDDDPDPVVVVPVQPPDDDPDDLQQLVLSVLLPDPDQKDKDAQVRSCVSSVHHDPVCVLVPPCCLACDCVSDVNSVSQVVSQWHWDDQDSPRRMTMIGHHPPPDDPPPPCDPDDDDPCVCVCPPVDDDDPPDDPPPDPDPCPPVPDD